Protein AF-N9AMG6-F1 (afdb_monomer_lite)

Radius of gyration: 15.36 Å; chains: 1; bounding box: 40×25×43 Å

Secondary structure (DSSP, 8-state):
--HHHHHHHHHHHHHHHHHTTEEEEEEEE-SSSEEEEEEEEEE----SSS--EEEEEEEEEETT-S-EEEEEEEESSHHHHHHHS-HHHHHPPEEEEE-SS-TTSS-HHHHHHHH-TTSPPTTTS-HHHHHHHHHHHHHHHH-

Foldseek 3Di:
DFQVVLVVVCVVCVVVCVVLVKWWWWWADPVPQKIKIKTWHKDPPDDDDRQIKIKIWIWMAHVVDPDIDIDIFIDSDPVVRCVVDDPVSRQTQIDIARFPDDLRPDHPLVSLCRVPVPQDRPVPDDVVVSSVVSNVVSVVRRD

Structure (mmCIF, N/CA/C/O backbone):
data_AF-N9AMG6-F1
#
_entry.id   AF-N9AMG6-F1
#
loop_
_atom_site.group_PDB
_atom_site.id
_atom_site.type_symbol
_atom_site.label_atom_id
_atom_site.label_alt_id
_atom_site.label_comp_id
_atom_site.label_asym_id
_atom_site.label_entity_id
_atom_site.label_seq_id
_atom_site.pdbx_PDB_ins_code
_atom_site.Cartn_x
_atom_site.Cartn_y
_atom_site.Cartn_z
_atom_site.occupancy
_atom_site.B_iso_or_equiv
_atom_site.auth_seq_id
_atom_site.auth_comp_id
_atom_site.auth_asym_id
_atom_site.auth_atom_id
_atom_site.pdbx_PDB_model_num
ATOM 1 N N . MET A 1 1 ? -6.931 -8.162 1.026 1.00 95.69 1 MET A N 1
ATOM 2 C CA . MET A 1 1 ? -8.169 -7.715 1.708 1.00 95.69 1 MET A CA 1
ATOM 3 C C . MET A 1 1 ? -8.706 -6.509 0.967 1.00 95.69 1 MET A C 1
ATOM 5 O O . MET A 1 1 ? -7.907 -5.815 0.352 1.00 95.69 1 MET A O 1
ATOM 9 N N . LYS A 1 2 ? -10.019 -6.269 0.965 1.00 95.31 2 LYS A N 1
ATOM 10 C CA . LYS A 1 2 ? -10.553 -4.997 0.455 1.00 95.31 2 LYS A CA 1
ATOM 11 C C . LYS A 1 2 ? -10.472 -3.923 1.539 1.00 95.31 2 LYS A C 1
ATOM 13 O O . LYS A 1 2 ? -10.243 -4.254 2.696 1.00 95.31 2 LYS A O 1
ATOM 18 N N . LEU A 1 3 ? -10.617 -2.656 1.153 1.00 94.12 3 LEU A N 1
ATOM 19 C CA . LEU A 1 3 ? -10.344 -1.495 2.009 1.00 94.12 3 LEU A CA 1
ATOM 20 C C . LEU A 1 3 ? -11.035 -1.565 3.381 1.00 94.12 3 LEU A C 1
ATOM 22 O O . LEU A 1 3 ? -10.377 -1.443 4.409 1.00 94.12 3 LEU A O 1
ATOM 26 N N . LYS A 1 4 ? -12.345 -1.835 3.407 1.00 93.19 4 LYS A N 1
ATOM 27 C CA . LYS A 1 4 ? -13.096 -1.940 4.665 1.00 93.19 4 LYS A CA 1
ATOM 28 C C . LYS A 1 4 ? -12.630 -3.122 5.523 1.00 93.19 4 LYS A C 1
ATOM 30 O O . LYS A 1 4 ? -12.303 -2.923 6.685 1.00 93.19 4 LYS A O 1
ATOM 35 N N . ASP A 1 5 ? -12.483 -4.306 4.924 1.00 95.25 5 ASP A N 1
ATOM 36 C CA . ASP A 1 5 ? -11.963 -5.492 5.622 1.00 95.25 5 ASP A CA 1
ATOM 37 C C . ASP A 1 5 ? -10.545 -5.262 6.173 1.00 95.25 5 ASP A C 1
ATOM 39 O O . ASP A 1 5 ? -10.165 -5.830 7.193 1.00 95.25 5 ASP A O 1
ATOM 43 N N . ALA A 1 6 ? -9.738 -4.452 5.483 1.00 96.44 6 ALA A N 1
ATOM 44 C CA . ALA A 1 6 ? -8.389 -4.111 5.906 1.00 96.44 6 ALA A CA 1
ATOM 45 C C . ALA A 1 6 ? -8.402 -3.208 7.147 1.00 96.44 6 ALA A C 1
ATOM 47 O O . ALA A 1 6 ? -7.632 -3.460 8.072 1.00 96.44 6 ALA A O 1
ATOM 48 N N . PHE A 1 7 ? -9.300 -2.220 7.215 1.00 94.75 7 PHE A N 1
ATOM 49 C CA . PHE A 1 7 ? -9.502 -1.433 8.434 1.00 94.75 7 PHE A CA 1
ATOM 50 C C . PHE A 1 7 ? -10.057 -2.267 9.586 1.00 94.75 7 PHE A C 1
ATOM 52 O O . PHE A 1 7 ? -9.532 -2.172 10.693 1.00 94.75 7 PHE A O 1
ATOM 59 N N . ASP A 1 8 ? -11.041 -3.131 9.327 1.00 93.31 8 ASP A N 1
ATOM 60 C CA . ASP A 1 8 ? -11.572 -4.050 10.341 1.00 93.31 8 ASP A CA 1
ATOM 61 C C . ASP A 1 8 ? -10.463 -4.972 10.884 1.00 93.31 8 ASP A C 1
ATOM 63 O O . ASP A 1 8 ? -10.364 -5.213 12.089 1.00 93.31 8 ASP A O 1
ATOM 67 N N . TYR A 1 9 ? -9.570 -5.444 10.006 1.00 94.88 9 TYR A N 1
ATOM 68 C CA . TYR A 1 9 ? -8.403 -6.230 10.399 1.00 94.88 9 TYR A CA 1
ATOM 69 C C . TYR A 1 9 ? -7.422 -5.426 11.260 1.00 94.88 9 TYR A C 1
ATOM 71 O O . TYR A 1 9 ? -6.933 -5.947 12.264 1.00 94.88 9 TYR A O 1
ATOM 79 N N . ILE A 1 10 ? -7.115 -4.177 10.888 1.00 93.12 10 ILE A N 1
ATOM 80 C CA . ILE A 1 10 ? -6.242 -3.310 11.694 1.00 93.12 10 ILE A CA 1
ATOM 81 C C . ILE A 1 10 ? -6.868 -3.081 13.065 1.00 93.12 10 ILE A C 1
ATOM 83 O O . ILE A 1 10 ? -6.178 -3.250 14.062 1.00 93.12 10 ILE A O 1
ATOM 87 N N . LEU A 1 11 ? -8.166 -2.784 13.137 1.00 91.00 11 LEU A N 1
ATOM 88 C CA . LEU A 1 11 ? -8.872 -2.564 14.399 1.00 91.00 11 LEU A CA 1
ATOM 89 C C . LEU A 1 11 ? -8.753 -3.764 15.351 1.00 91.00 11 LEU A C 1
ATOM 91 O O . LEU A 1 11 ? -8.483 -3.590 16.538 1.00 91.00 11 LEU A O 1
ATOM 95 N N . ASP A 1 12 ? -8.896 -4.985 14.833 1.00 90.75 12 ASP A N 1
ATOM 96 C CA . ASP A 1 12 ? -8.768 -6.219 15.621 1.00 90.75 12 ASP A CA 1
ATOM 97 C C . ASP A 1 12 ? -7.305 -6.565 15.972 1.00 90.75 12 ASP A C 1
ATOM 99 O O . ASP A 1 12 ? -7.034 -7.212 16.990 1.00 90.75 12 ASP A O 1
ATOM 103 N N . LYS A 1 13 ? -6.335 -6.165 15.136 1.00 91.56 13 LYS A N 1
ATOM 104 C CA . LYS A 1 13 ? -4.930 -6.613 15.221 1.00 91.56 13 LYS A CA 1
ATOM 105 C C . LYS A 1 13 ? -3.905 -5.508 15.473 1.00 91.56 13 LYS A C 1
ATOM 107 O O . LYS A 1 13 ? -2.713 -5.809 15.414 1.00 91.56 13 LYS A O 1
ATOM 112 N N . ASN A 1 14 ? -4.317 -4.285 15.798 1.00 86.25 14 ASN A N 1
ATOM 113 C CA . ASN A 1 14 ? -3.432 -3.115 15.812 1.00 86.25 14 ASN A CA 1
ATOM 114 C C . ASN A 1 14 ? -2.183 -3.303 16.680 1.00 86.25 14 ASN A C 1
ATOM 116 O O . ASN A 1 14 ? -1.063 -3.148 16.201 1.00 86.25 14 ASN A O 1
ATOM 120 N N . ASN A 1 15 ? -2.369 -3.749 17.926 1.00 84.75 15 ASN A N 1
ATOM 121 C CA . ASN A 1 15 ? -1.260 -4.013 18.847 1.00 84.75 15 ASN A CA 1
ATOM 122 C C . ASN A 1 15 ? -0.261 -5.025 18.271 1.00 84.75 15 ASN A C 1
ATOM 124 O O . ASN A 1 15 ? 0.942 -4.798 18.296 1.00 84.75 15 ASN A O 1
ATOM 128 N N . ALA A 1 16 ? -0.757 -6.112 17.672 1.00 86.38 16 ALA A N 1
ATOM 129 C CA . ALA A 1 16 ? 0.107 -7.110 17.056 1.00 86.38 16 ALA A CA 1
ATOM 130 C C . ALA A 1 16 ? 0.836 -6.551 15.823 1.00 86.38 16 ALA A C 1
ATOM 132 O O . ALA A 1 16 ? 2.005 -6.859 15.610 1.00 86.38 16 ALA A O 1
ATOM 133 N N . LEU A 1 17 ? 0.167 -5.738 15.003 1.00 87.81 17 LEU A N 1
ATOM 134 C CA . LEU A 1 17 ? 0.792 -5.101 13.843 1.00 87.81 17 LEU A CA 1
ATOM 135 C C . LEU A 1 17 ? 1.929 -4.162 14.269 1.00 87.81 17 LEU A C 1
ATOM 137 O O . LEU A 1 17 ? 3.028 -4.272 13.722 1.00 87.81 17 LEU A O 1
ATOM 141 N N . ARG A 1 18 ? 1.700 -3.334 15.296 1.00 84.38 18 ARG A N 1
ATOM 142 C CA . ARG A 1 18 ? 2.717 -2.457 15.899 1.00 84.38 18 ARG A CA 1
ATOM 143 C C . ARG A 1 18 ? 3.903 -3.252 16.447 1.00 84.38 18 ARG A C 1
ATOM 145 O O . ARG A 1 18 ? 5.039 -2.975 16.072 1.00 84.38 18 ARG A O 1
ATOM 152 N N . ASP A 1 19 ? 3.649 -4.296 17.238 1.00 85.31 19 ASP A N 1
ATOM 153 C CA . ASP A 1 19 ? 4.699 -5.145 17.826 1.00 85.31 19 ASP A CA 1
ATOM 154 C C . ASP A 1 19 ? 5.588 -5.826 16.769 1.00 85.31 19 ASP A C 1
ATOM 156 O O . ASP A 1 19 ? 6.772 -6.080 17.002 1.00 85.31 19 ASP A O 1
ATOM 160 N N . PHE A 1 20 ? 5.028 -6.139 15.596 1.00 85.88 20 PHE A N 1
ATOM 161 C CA . PHE A 1 20 ? 5.747 -6.798 14.503 1.00 85.88 20 PHE A CA 1
ATOM 162 C C . PHE A 1 20 ? 6.307 -5.849 13.441 1.00 85.88 20 PHE A C 1
ATOM 164 O O . PHE A 1 20 ? 6.834 -6.348 12.441 1.00 85.88 20 PHE A O 1
ATOM 171 N N . ASN A 1 21 ? 6.199 -4.530 13.632 1.00 84.38 21 ASN A N 1
ATOM 172 C CA . ASN A 1 21 ? 6.519 -3.526 12.615 1.00 84.38 21 ASN A CA 1
ATOM 173 C C . ASN A 1 21 ? 5.880 -3.871 11.255 1.00 84.38 21 ASN A C 1
ATOM 175 O O . ASN A 1 21 ? 6.545 -3.986 10.217 1.00 84.38 21 ASN A O 1
ATOM 179 N N . ALA A 1 22 ? 4.587 -4.189 11.306 1.00 90.19 22 ALA A N 1
ATOM 180 C CA . ALA A 1 22 ? 3.816 -4.649 10.169 1.00 90.19 22 ALA A CA 1
ATOM 181 C C . ALA A 1 22 ? 2.830 -3.574 9.707 1.00 90.19 22 ALA A C 1
ATOM 183 O O . ALA A 1 22 ? 2.132 -2.967 10.514 1.00 90.19 22 ALA A O 1
ATOM 184 N N . TYR A 1 23 ? 2.745 -3.399 8.394 1.00 91.25 23 TYR A N 1
ATOM 185 C CA . TYR A 1 23 ? 2.002 -2.326 7.742 1.00 91.25 23 TYR A CA 1
ATOM 186 C C . TYR A 1 23 ? 0.912 -2.907 6.846 1.00 91.25 23 TYR A C 1
ATOM 188 O O . TYR A 1 23 ? 1.118 -3.949 6.218 1.00 91.25 23 TYR A O 1
ATOM 196 N N . MET A 1 24 ? -0.239 -2.241 6.775 1.00 95.69 24 MET A N 1
ATOM 197 C CA . MET A 1 24 ? -1.335 -2.612 5.881 1.00 95.69 24 MET A CA 1
ATOM 198 C C . MET A 1 24 ? -1.285 -1.738 4.633 1.00 95.69 24 MET A C 1
ATOM 200 O O . MET A 1 24 ? -1.705 -0.585 4.668 1.00 95.69 24 MET A O 1
ATOM 204 N N . ILE A 1 25 ? -0.792 -2.290 3.527 1.00 96.19 25 ILE A N 1
ATOM 205 C CA . ILE A 1 25 ? -0.500 -1.507 2.323 1.00 96.19 25 ILE A CA 1
ATOM 206 C C . ILE A 1 25 ? -1.253 -2.074 1.119 1.00 96.19 25 ILE A C 1
ATOM 208 O O . ILE A 1 25 ? -1.249 -3.284 0.872 1.00 96.19 25 ILE A O 1
ATOM 212 N N . GLY A 1 26 ? -1.895 -1.183 0.368 1.00 96.62 26 GLY A N 1
ATOM 213 C CA . GLY A 1 26 ? -2.358 -1.407 -0.999 1.00 96.62 26 GLY A CA 1
ATOM 214 C C . GLY A 1 26 ? -1.401 -0.741 -1.985 1.00 96.62 26 GLY A C 1
ATOM 215 O O . GLY A 1 26 ? -0.845 0.314 -1.690 1.00 96.62 26 GLY A O 1
ATOM 216 N N . VAL A 1 27 ? -1.195 -1.353 -3.152 1.00 96.25 27 VAL A N 1
ATOM 217 C CA . VAL A 1 27 ? -0.307 -0.814 -4.195 1.00 96.25 27 VAL A CA 1
ATOM 218 C C . VAL A 1 27 ? -1.019 -0.843 -5.534 1.00 96.25 27 VAL A C 1
ATOM 220 O O . VAL A 1 27 ? -1.633 -1.854 -5.868 1.00 96.25 27 VAL A O 1
ATOM 223 N N . ALA A 1 28 ? -0.897 0.221 -6.319 1.00 95.50 28 ALA A N 1
ATOM 224 C CA . ALA A 1 28 ? -1.395 0.299 -7.687 1.00 95.50 28 ALA A CA 1
ATOM 225 C C . ALA A 1 28 ? -0.342 0.858 -8.645 1.00 95.50 28 ALA A C 1
ATOM 227 O O . ALA A 1 28 ? 0.592 1.545 -8.245 1.00 95.50 28 ALA A O 1
ATOM 228 N N . TYR A 1 29 ? -0.533 0.564 -9.928 1.00 94.31 29 TYR A N 1
ATOM 229 C CA . TYR A 1 29 ? 0.118 1.259 -11.029 1.00 94.31 29 TYR A CA 1
ATOM 230 C C . TYR A 1 29 ? -0.943 2.129 -11.702 1.00 94.31 29 TYR A C 1
ATOM 232 O O . TYR A 1 29 ? -1.970 1.599 -12.132 1.00 94.31 29 TYR A O 1
ATOM 240 N N . ASP A 1 30 ? -0.726 3.442 -11.752 1.00 85.25 30 ASP A N 1
ATOM 241 C CA . ASP A 1 30 ? -1.735 4.415 -12.201 1.00 85.25 30 ASP A CA 1
ATOM 242 C C . ASP A 1 30 ? -1.769 4.630 -13.725 1.00 85.25 30 ASP A C 1
ATOM 244 O O . ASP A 1 30 ? -2.640 5.328 -14.236 1.00 85.25 30 ASP A O 1
ATOM 248 N N . GLY A 1 31 ? -0.861 3.988 -14.467 1.00 79.94 31 GLY A N 1
ATOM 249 C CA . GLY A 1 31 ? -0.781 4.084 -15.926 1.00 79.94 31 GLY A CA 1
ATOM 250 C C . GLY A 1 31 ? 0.002 5.293 -16.445 1.00 79.94 31 GLY A C 1
ATOM 251 O O . GLY A 1 31 ? 0.501 5.228 -17.569 1.00 79.94 31 GLY A O 1
ATOM 252 N N . ASP A 1 32 ? 0.224 6.323 -15.625 1.00 81.81 32 ASP A N 1
ATOM 253 C CA . ASP A 1 32 ? 1.014 7.525 -15.953 1.00 81.81 32 ASP A CA 1
ATOM 254 C C . ASP A 1 32 ? 2.489 7.374 -15.559 1.00 81.81 32 ASP A C 1
ATOM 256 O O . ASP A 1 32 ? 3.218 8.334 -15.274 1.00 81.81 32 ASP A O 1
ATOM 260 N N . ASP A 1 33 ? 2.951 6.127 -15.605 1.00 85.06 33 ASP A N 1
ATOM 261 C CA . ASP A 1 33 ? 4.272 5.713 -15.161 1.00 85.06 33 ASP A CA 1
ATOM 262 C C . ASP A 1 33 ? 4.530 5.903 -13.661 1.00 85.06 33 ASP A C 1
ATOM 264 O O . ASP A 1 33 ? 5.676 6.044 -13.233 1.00 85.06 33 ASP A O 1
ATOM 268 N N . SER A 1 34 ? 3.467 5.921 -12.861 1.00 92.44 34 SER A N 1
ATOM 269 C CA . SER A 1 34 ? 3.552 6.125 -11.425 1.00 92.44 34 SER A CA 1
ATOM 270 C C . SER A 1 34 ? 2.943 4.950 -10.658 1.00 92.44 34 SER A C 1
ATOM 272 O O . SER A 1 34 ? 2.041 4.233 -11.107 1.00 92.44 34 SER A O 1
ATOM 274 N N . PHE A 1 35 ? 3.536 4.696 -9.498 1.00 95.06 35 PHE A N 1
ATOM 275 C CA . PHE A 1 35 ? 3.084 3.711 -8.536 1.00 95.06 35 PHE A CA 1
ATOM 276 C C . PHE A 1 35 ? 2.478 4.441 -7.355 1.00 95.06 35 PHE A C 1
ATOM 278 O O . PHE A 1 35 ? 3.104 5.340 -6.803 1.00 95.06 35 PHE A O 1
ATOM 285 N N . LEU A 1 36 ? 1.281 4.018 -6.971 1.00 94.44 36 LEU A N 1
ATOM 286 C CA . LEU A 1 36 ? 0.555 4.515 -5.817 1.00 94.44 36 LEU A CA 1
ATOM 287 C C . LEU A 1 36 ? 0.675 3.506 -4.678 1.00 94.44 36 LEU A C 1
ATOM 289 O O . LEU A 1 36 ? 0.410 2.318 -4.874 1.00 94.44 36 LEU A O 1
ATOM 293 N N . PHE A 1 37 ? 0.996 3.985 -3.486 1.00 95.31 37 PHE A N 1
ATOM 294 C CA . PHE A 1 37 ? 1.029 3.216 -2.253 1.00 95.31 37 PHE A CA 1
ATOM 295 C C . PHE A 1 37 ? 0.021 3.822 -1.288 1.00 95.31 37 PHE A C 1
ATOM 297 O O . PHE A 1 37 ? -0.016 5.032 -1.083 1.00 95.31 37 PHE A O 1
ATOM 304 N N . VAL A 1 38 ? -0.817 2.975 -0.705 1.00 95.38 38 VAL A N 1
ATOM 305 C CA . VAL A 1 38 ? -1.850 3.381 0.245 1.00 95.38 38 VAL A CA 1
ATOM 306 C C . VAL A 1 38 ? -1.628 2.603 1.526 1.00 95.38 38 VAL A C 1
ATOM 308 O O . VAL A 1 38 ? -1.933 1.411 1.581 1.00 95.38 38 VAL A O 1
ATOM 311 N N . ASN A 1 39 ? -1.083 3.261 2.543 1.00 95.06 39 ASN A N 1
ATOM 312 C CA . ASN A 1 39 ? -0.888 2.679 3.863 1.00 95.06 39 ASN A CA 1
ATOM 313 C C . ASN A 1 39 ? -2.045 3.054 4.785 1.00 95.06 39 ASN A C 1
ATOM 315 O O . ASN A 1 39 ? -2.388 4.229 4.922 1.00 95.06 39 ASN A O 1
ATOM 319 N N . LEU A 1 40 ? -2.630 2.046 5.420 1.00 95.12 40 LEU A N 1
ATOM 320 C CA . LEU A 1 40 ? -3.747 2.195 6.341 1.00 95.12 40 LEU A CA 1
ATOM 321 C C . LEU A 1 40 ? -3.243 2.046 7.775 1.00 95.12 40 LEU A C 1
ATOM 323 O O . LEU A 1 40 ? -2.582 1.059 8.108 1.00 95.12 40 LEU A O 1
ATOM 327 N N . THR A 1 41 ? -3.599 2.995 8.634 1.00 92.31 41 THR A N 1
ATOM 328 C CA . THR A 1 41 ? -3.283 2.955 10.065 1.00 92.31 41 THR A CA 1
ATOM 329 C C . THR A 1 41 ? -4.481 3.430 10.884 1.00 92.31 41 THR A C 1
ATOM 331 O O . THR A 1 41 ? -5.435 4.003 10.355 1.00 92.31 41 THR A O 1
ATOM 334 N N . ILE A 1 42 ? -4.453 3.161 12.185 1.00 90.31 42 ILE A N 1
ATOM 335 C CA . ILE A 1 42 ? -5.375 3.765 13.146 1.00 90.31 42 ILE A CA 1
ATOM 336 C C . ILE A 1 42 ? -4.557 4.415 14.253 1.00 90.31 42 ILE A C 1
ATOM 338 O O . ILE A 1 42 ? -3.507 3.888 14.632 1.00 90.31 42 ILE A O 1
ATOM 342 N N . ASP A 1 43 ? -5.043 5.541 14.756 1.00 82.12 43 ASP A N 1
ATOM 343 C CA . ASP A 1 43 ? -4.524 6.136 15.978 1.00 82.12 43 ASP A CA 1
ATOM 344 C C . ASP A 1 43 ? -5.400 5.676 17.144 1.00 82.12 43 ASP A C 1
ATOM 346 O O . ASP A 1 43 ? -6.572 6.046 17.261 1.00 82.12 43 ASP A O 1
ATOM 350 N N . ASP A 1 44 ? -4.832 4.788 17.956 1.00 69.75 44 ASP A N 1
ATOM 351 C CA . ASP A 1 44 ? -5.418 4.283 19.193 1.00 69.75 44 ASP A CA 1
ATOM 352 C C . ASP A 1 44 ? -4.656 4.775 20.433 1.00 69.75 44 ASP A C 1
ATOM 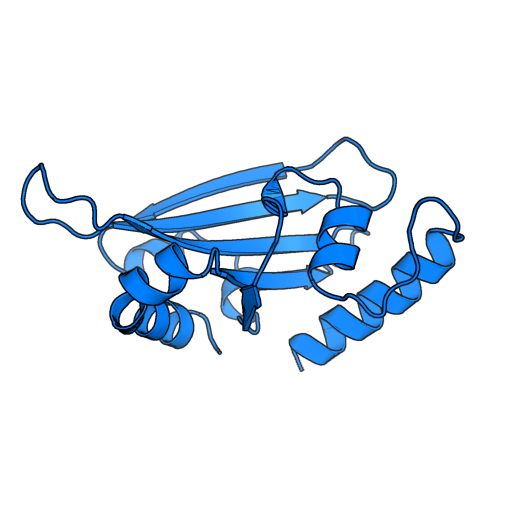354 O O . ASP A 1 44 ? -4.872 4.244 21.531 1.00 69.75 44 ASP A O 1
ATOM 358 N N . GLU A 1 45 ? -3.776 5.781 20.290 1.00 62.41 45 GLU A N 1
ATOM 359 C CA . GLU A 1 45 ? -3.169 6.427 21.448 1.00 62.41 45 GLU A CA 1
ATOM 360 C C . GLU A 1 45 ? -4.271 7.111 22.263 1.00 62.41 45 GLU A C 1
ATOM 362 O O . GLU A 1 45 ? -4.844 8.144 21.921 1.00 62.41 45 GLU A O 1
ATOM 367 N N . VAL A 1 46 ? -4.623 6.468 23.375 1.00 57.75 46 VAL A N 1
ATOM 368 C CA . VAL A 1 46 ? -5.543 7.002 24.375 1.00 57.75 46 VAL A CA 1
ATOM 369 C C . VAL A 1 46 ? -5.056 8.404 24.782 1.00 57.75 46 VAL A C 1
ATOM 371 O O . VAL A 1 46 ? -3.890 8.526 25.143 1.00 57.75 46 VAL A O 1
ATOM 374 N N . ILE A 1 47 ? -5.976 9.390 24.834 1.00 52.94 47 ILE A N 1
ATOM 375 C CA . ILE A 1 47 ? -5.881 10.776 25.385 1.00 52.94 47 ILE A CA 1
ATOM 376 C C . ILE A 1 47 ? -5.868 11.836 24.253 1.00 52.94 47 ILE A C 1
ATOM 378 O O . ILE A 1 47 ? -4.819 12.252 23.794 1.00 52.94 47 ILE A O 1
ATOM 382 N N . GLU A 1 48 ? -6.999 12.312 23.719 1.00 44.06 48 GLU A N 1
ATOM 383 C CA . GLU A 1 48 ? -8.095 13.029 24.387 1.00 44.06 48 GLU A CA 1
ATOM 384 C C . GLU A 1 48 ? -9.465 12.608 23.802 1.00 44.06 48 GLU A C 1
ATOM 386 O O . GLU A 1 48 ? -9.652 12.597 22.594 1.00 44.06 48 GLU A O 1
ATOM 391 N N . LYS A 1 49 ? -10.464 12.335 24.659 1.00 55.81 49 LYS A N 1
ATOM 392 C CA . LYS A 1 49 ? -11.894 12.083 24.321 1.00 55.81 49 LYS A CA 1
ATOM 393 C C . LYS A 1 49 ? -12.344 10.681 23.880 1.00 55.81 49 LYS A C 1
ATOM 395 O O . LYS A 1 49 ? -13.538 10.525 23.644 1.00 55.81 49 LYS A O 1
ATOM 400 N N . ASN A 1 50 ? -11.496 9.649 23.914 1.00 65.50 50 ASN A N 1
ATOM 401 C CA . ASN A 1 50 ? -11.929 8.264 23.631 1.00 65.50 50 ASN A CA 1
ATOM 402 C C . ASN A 1 50 ? -12.383 8.049 22.166 1.00 65.50 50 ASN A C 1
ATOM 404 O O . ASN A 1 50 ? -13.183 7.153 21.893 1.00 65.50 50 ASN A O 1
ATOM 408 N N . THR A 1 51 ? -11.900 8.891 21.248 1.00 71.06 51 THR A N 1
ATOM 409 C CA . THR A 1 51 ? -12.235 8.854 19.819 1.00 71.06 51 THR A CA 1
ATOM 410 C C . THR A 1 51 ? -11.133 8.129 19.053 1.00 71.06 51 THR A C 1
ATOM 412 O O . THR A 1 51 ? -9.966 8.476 19.193 1.00 71.06 51 THR A O 1
ATOM 415 N N . LEU A 1 52 ? -11.518 7.128 18.263 1.00 83.75 52 LEU A N 1
ATOM 416 C CA . LEU A 1 52 ? -10.640 6.408 17.344 1.00 83.75 52 LEU A CA 1
ATOM 417 C C . LEU A 1 52 ? -10.575 7.166 16.013 1.00 83.75 52 LEU A C 1
ATOM 419 O O . LEU A 1 52 ? -11.627 7.512 15.474 1.00 83.75 52 LEU A O 1
ATOM 423 N N . TYR A 1 53 ? -9.374 7.360 15.469 1.00 89.31 53 TYR A N 1
ATOM 424 C CA . TYR A 1 53 ? -9.195 7.937 14.137 1.00 89.31 53 TYR A CA 1
ATOM 425 C C . TYR A 1 53 ? -8.596 6.922 13.169 1.00 89.31 53 TYR A C 1
ATOM 427 O O . TYR A 1 53 ? -7.625 6.224 13.471 1.00 89.31 53 TYR A O 1
ATOM 435 N N . TYR A 1 54 ? -9.190 6.853 11.982 1.00 92.62 54 TYR A N 1
ATOM 436 C CA . TYR A 1 54 ? -8.677 6.093 10.855 1.00 92.62 54 TYR A CA 1
ATOM 437 C C . TYR A 1 54 ? -7.807 7.008 10.012 1.00 92.62 54 TYR A C 1
ATOM 439 O O . TYR A 1 54 ? -8.237 8.096 9.624 1.00 92.62 54 TYR A O 1
ATOM 447 N N . HIS A 1 55 ? -6.608 6.540 9.698 1.00 93.81 55 HIS A N 1
ATOM 448 C CA . HIS A 1 55 ? -5.634 7.281 8.923 1.00 93.81 55 HIS A CA 1
ATOM 449 C C . HIS A 1 55 ? -5.310 6.544 7.634 1.00 93.81 55 HIS A C 1
ATOM 451 O O . HIS A 1 55 ? -5.288 5.311 7.551 1.00 93.81 55 HIS A O 1
ATOM 457 N N . THR A 1 56 ? -5.041 7.319 6.596 1.00 94.50 56 THR A N 1
ATOM 458 C CA . THR A 1 56 ? -4.481 6.794 5.360 1.00 94.50 56 THR A CA 1
ATOM 459 C C . THR A 1 56 ? -3.392 7.720 4.877 1.00 94.50 56 THR A C 1
ATOM 461 O O . THR A 1 56 ? -3.617 8.917 4.705 1.00 94.50 56 THR A O 1
ATOM 464 N N . HIS A 1 57 ? -2.222 7.139 4.655 1.00 94.44 57 HIS A N 1
ATOM 465 C CA . HIS A 1 57 ? -1.099 7.803 4.028 1.00 94.44 57 HIS A CA 1
ATOM 466 C C . HIS A 1 57 ? -1.004 7.303 2.585 1.00 94.44 57 HIS A C 1
ATOM 468 O O . HIS A 1 57 ? -0.849 6.100 2.347 1.00 94.44 57 HIS A O 1
ATOM 474 N N . VAL A 1 58 ? -1.163 8.219 1.633 1.00 93.50 58 VAL A N 1
ATOM 475 C CA . VAL A 1 58 ? -1.076 7.943 0.202 1.00 93.50 58 VAL A CA 1
ATOM 476 C C . VAL A 1 58 ? 0.195 8.570 -0.345 1.00 93.50 58 VAL A C 1
ATOM 478 O O . VAL A 1 58 ? 0.348 9.786 -0.297 1.00 93.50 58 VAL A O 1
ATOM 481 N N . THR A 1 59 ? 1.072 7.748 -0.912 1.00 93.19 59 THR A N 1
ATOM 482 C CA . THR A 1 59 ? 2.239 8.222 -1.659 1.00 93.19 59 THR A CA 1
ATOM 483 C C . THR A 1 59 ? 2.151 7.771 -3.106 1.00 93.19 59 THR A C 1
ATOM 485 O O . THR A 1 59 ? 1.646 6.689 -3.411 1.00 93.19 59 THR A O 1
ATOM 488 N N . SER A 1 60 ? 2.637 8.595 -4.027 1.00 92.25 60 SER A N 1
ATOM 489 C CA . SER A 1 60 ? 2.812 8.205 -5.423 1.00 92.25 60 SER A CA 1
ATOM 490 C C . SER A 1 60 ? 4.130 8.703 -5.981 1.00 92.25 60 SER A C 1
ATOM 492 O O . SER A 1 60 ? 4.630 9.750 -5.573 1.00 92.25 60 SER A O 1
ATOM 494 N N . GLY A 1 61 ? 4.697 7.956 -6.920 1.00 92.75 61 GLY A N 1
ATOM 495 C CA . GLY A 1 61 ? 5.968 8.315 -7.528 1.00 92.75 61 GLY A CA 1
ATOM 496 C C . GLY A 1 61 ? 6.300 7.468 -8.743 1.00 92.75 61 GLY A C 1
ATOM 497 O O . GLY A 1 61 ? 5.765 6.374 -8.946 1.00 92.75 61 GLY A O 1
ATOM 498 N N . LYS A 1 62 ? 7.203 7.997 -9.567 1.00 94.25 62 LYS A N 1
ATOM 499 C CA . LYS A 1 62 ? 7.739 7.296 -10.736 1.00 94.25 62 LYS A CA 1
ATOM 500 C C . LYS A 1 62 ? 9.073 6.660 -10.384 1.00 94.25 62 LYS A C 1
ATOM 502 O O . LYS A 1 62 ? 9.864 7.227 -9.635 1.00 94.25 62 LYS A O 1
ATOM 507 N N . ILE A 1 63 ? 9.364 5.520 -10.998 1.00 92.69 63 ILE A N 1
ATOM 508 C CA . ILE A 1 63 ? 10.709 4.941 -10.931 1.00 92.69 63 ILE A CA 1
ATOM 509 C C . ILE A 1 63 ? 11.714 5.935 -11.534 1.00 92.69 63 ILE A C 1
ATOM 511 O O . ILE A 1 63 ? 11.413 6.567 -12.549 1.00 92.69 63 ILE A O 1
ATOM 515 N N . ARG A 1 64 ? 12.906 6.061 -10.927 1.00 89.31 64 ARG A N 1
ATOM 516 C CA . ARG A 1 64 ? 13.946 7.065 -11.275 1.00 89.31 64 ARG A CA 1
ATOM 517 C C . ARG A 1 64 ? 13.560 8.522 -10.976 1.00 89.31 64 ARG A C 1
ATOM 519 O O . ARG A 1 64 ? 14.285 9.428 -11.389 1.00 89.31 64 ARG A O 1
ATOM 526 N N . SER A 1 65 ? 12.452 8.770 -10.281 1.00 87.00 65 SER A N 1
ATOM 527 C CA . SER A 1 65 ? 12.034 10.117 -9.893 1.00 87.00 65 SER A CA 1
ATOM 528 C C . SER A 1 65 ? 12.248 10.340 -8.403 1.00 87.00 65 SER A C 1
ATOM 530 O O . SER A 1 65 ? 11.840 9.528 -7.579 1.00 87.00 65 SER A O 1
ATOM 532 N N . SER A 1 66 ? 12.851 11.476 -8.057 1.00 78.69 66 SER A N 1
ATOM 533 C CA . SER A 1 66 ? 12.824 12.003 -6.689 1.00 78.69 66 SER A CA 1
ATOM 534 C C . SER A 1 66 ? 11.540 12.783 -6.390 1.00 78.69 66 SER A C 1
ATOM 536 O O . SER A 1 66 ? 11.329 13.201 -5.258 1.00 78.69 66 SER A O 1
ATOM 538 N N . GLU A 1 67 ? 10.722 13.046 -7.412 1.00 77.94 67 GLU A N 1
ATOM 539 C CA . GLU A 1 67 ? 9.431 13.718 -7.290 1.00 77.94 67 GLU A CA 1
ATOM 540 C C . GLU A 1 67 ? 8.318 12.689 -7.081 1.00 77.94 67 GLU A C 1
ATOM 542 O O . GLU A 1 67 ? 8.270 11.662 -7.770 1.00 77.94 67 GLU A O 1
ATOM 547 N N . GLY A 1 68 ? 7.409 13.018 -6.168 1.00 82.62 68 GLY A N 1
ATOM 548 C CA . GLY A 1 68 ? 6.226 12.244 -5.830 1.00 82.62 68 GLY A CA 1
ATOM 549 C C . GLY A 1 68 ? 5.157 13.131 -5.200 1.00 82.62 68 GLY A C 1
ATOM 550 O O . GLY A 1 68 ? 5.403 14.307 -4.916 1.00 82.62 68 GLY A O 1
ATOM 551 N N . VAL A 1 69 ? 3.966 12.572 -5.014 1.00 89.19 69 VAL A N 1
ATOM 552 C CA . VAL A 1 69 ? 2.868 13.224 -4.287 1.00 89.19 69 VAL A CA 1
ATOM 553 C C . VAL A 1 69 ? 2.629 12.462 -2.998 1.00 89.19 69 VAL A C 1
ATOM 555 O O . VAL A 1 69 ? 2.635 11.231 -3.002 1.00 89.19 69 VAL A O 1
ATOM 558 N N . GLU A 1 70 ? 2.421 13.206 -1.923 1.00 91.81 70 GLU A N 1
ATOM 559 C CA . GLU A 1 70 ? 2.154 12.694 -0.589 1.00 91.81 70 GLU A CA 1
ATOM 560 C C . GLU A 1 70 ? 0.894 13.373 -0.050 1.00 91.81 70 GLU A C 1
ATOM 562 O O . GLU A 1 70 ? 0.821 14.603 -0.009 1.00 91.81 70 GLU A O 1
ATOM 567 N N . ASP A 1 71 ? -0.088 12.570 0.350 1.00 93.69 71 ASP A N 1
ATOM 568 C CA . ASP A 1 71 ? -1.349 13.031 0.920 1.00 93.69 71 ASP A CA 1
ATOM 569 C C . ASP A 1 71 ? -1.694 12.231 2.184 1.00 93.69 71 ASP A C 1
ATOM 571 O O . ASP A 1 71 ? -1.534 11.007 2.251 1.00 93.69 71 ASP A O 1
ATOM 575 N N . PHE A 1 72 ? -2.234 12.933 3.183 1.00 93.88 72 PHE A N 1
ATOM 576 C CA . PHE A 1 72 ? -2.672 12.356 4.452 1.00 93.88 72 PHE A CA 1
ATOM 577 C C . PHE A 1 72 ? -4.162 12.594 4.655 1.00 93.88 72 PHE A C 1
ATOM 579 O O . PHE A 1 72 ? -4.636 13.731 4.630 1.00 93.88 72 PHE A O 1
ATOM 586 N N . TYR A 1 73 ? -4.887 11.515 4.927 1.00 94.75 73 TYR A N 1
ATOM 587 C CA . TYR A 1 73 ? -6.322 11.540 5.183 1.00 94.75 73 TYR A CA 1
ATOM 588 C C . TYR A 1 73 ? -6.618 11.008 6.582 1.00 94.75 73 TYR A C 1
ATOM 590 O O . TYR A 1 73 ? -5.957 10.083 7.060 1.00 94.75 73 TYR A O 1
ATOM 598 N N . CYS A 1 74 ? -7.618 11.597 7.236 1.00 93.31 74 CYS A N 1
ATOM 599 C CA . CYS A 1 74 ? -8.039 11.237 8.583 1.00 93.31 74 CYS A CA 1
ATOM 600 C C . CYS A 1 74 ? -9.556 11.398 8.726 1.00 93.31 74 CYS A C 1
ATOM 602 O O . CYS A 1 74 ? -10.125 12.380 8.240 1.00 93.31 74 CYS A O 1
ATOM 604 N N . ALA A 1 75 ? -10.210 10.447 9.393 1.00 93.38 75 ALA A N 1
ATOM 605 C CA . ALA A 1 75 ? -11.615 10.563 9.779 1.00 93.38 75 ALA A CA 1
ATOM 606 C C . ALA A 1 75 ? -11.944 9.712 11.014 1.00 93.38 75 ALA A C 1
ATOM 608 O O . ALA A 1 75 ? -11.221 8.774 11.347 1.00 93.38 75 ALA A O 1
ATOM 609 N N . GLU A 1 76 ? -13.068 10.011 11.669 1.00 91.12 76 GLU A N 1
ATOM 610 C CA . GLU A 1 76 ? -13.575 9.236 12.816 1.00 91.12 76 GLU A CA 1
ATOM 611 C C . GLU A 1 76 ? -14.282 7.942 12.377 1.00 91.12 76 GLU A C 1
ATOM 613 O O . GLU A 1 76 ? -14.426 7.002 13.161 1.00 91.12 76 GLU A O 1
ATOM 618 N N . THR A 1 77 ? -14.718 7.866 11.116 1.00 91.00 77 THR A N 1
ATOM 619 C CA . THR A 1 77 ? -15.371 6.682 10.543 1.00 91.00 77 THR A CA 1
ATOM 620 C C . THR A 1 77 ? -14.722 6.248 9.231 1.00 91.00 77 THR A C 1
ATOM 622 O O . THR A 1 77 ? -14.206 7.064 8.464 1.00 91.00 77 THR A O 1
ATOM 625 N N . ILE A 1 78 ? -14.779 4.944 8.942 1.00 91.25 78 ILE A N 1
ATOM 626 C CA . ILE A 1 78 ? -14.267 4.374 7.686 1.00 91.25 78 ILE A CA 1
ATOM 627 C C . ILE A 1 78 ? -15.021 4.974 6.493 1.00 91.25 78 ILE A C 1
ATOM 629 O O . ILE A 1 78 ? -14.421 5.295 5.471 1.00 91.25 78 ILE A O 1
ATOM 633 N N . GLU A 1 79 ? -16.336 5.152 6.619 1.00 93.19 79 GLU A N 1
ATOM 634 C CA . GLU A 1 79 ? -17.186 5.705 5.567 1.00 93.19 79 GLU A CA 1
ATOM 635 C C . GLU A 1 79 ? -16.796 7.143 5.194 1.00 93.19 79 GLU A C 1
ATOM 637 O O . GLU A 1 79 ? -16.714 7.461 4.008 1.00 93.19 79 GLU A O 1
ATOM 642 N N . GLU A 1 80 ? -16.513 7.999 6.178 1.00 94.31 80 GLU A N 1
ATOM 643 C CA . GLU A 1 80 ? -16.037 9.367 5.933 1.00 94.31 80 GLU A CA 1
ATOM 644 C C . GLU A 1 80 ? -14.639 9.392 5.318 1.00 94.31 80 GLU A C 1
ATOM 646 O O . GLU A 1 80 ? -14.359 10.240 4.468 1.00 94.31 80 GLU A O 1
ATOM 651 N N . LEU A 1 81 ? -13.763 8.470 5.728 1.00 94.00 81 LEU A N 1
ATOM 652 C CA . LEU A 1 81 ? -12.417 8.377 5.177 1.00 94.00 81 LEU A CA 1
ATOM 653 C C . LEU A 1 81 ? -12.457 7.976 3.701 1.00 94.00 81 LEU A C 1
ATOM 655 O O . LEU A 1 81 ? -11.842 8.639 2.873 1.00 94.00 81 LEU A O 1
ATOM 659 N N . ILE A 1 82 ? -13.235 6.947 3.352 1.00 92.81 82 ILE A N 1
ATOM 660 C CA . ILE A 1 82 ? -13.347 6.428 1.978 1.00 92.81 82 ILE A CA 1
ATOM 661 C C . ILE A 1 82 ? -13.756 7.520 0.983 1.00 92.81 82 ILE A C 1
ATOM 663 O O . ILE A 1 82 ? -13.240 7.548 -0.130 1.00 92.81 82 ILE A O 1
ATOM 667 N N . VAL A 1 83 ? -14.650 8.433 1.372 1.00 93.88 83 VAL A N 1
ATOM 668 C CA . VAL A 1 83 ? -15.111 9.531 0.501 1.00 93.88 83 VAL A CA 1
ATOM 669 C C . VAL A 1 83 ? -13.992 10.529 0.175 1.00 93.88 83 VAL A C 1
ATOM 671 O O . VAL A 1 83 ? -14.060 11.205 -0.851 1.00 93.88 83 VAL A O 1
ATOM 674 N N . GLN A 1 84 ? -12.968 10.627 1.024 1.00 94.19 84 GLN A N 1
ATOM 675 C CA . GLN A 1 84 ? -11.821 11.516 0.823 1.00 94.19 84 GLN A CA 1
ATOM 676 C C . GLN A 1 84 ? -10.712 10.872 -0.017 1.00 94.19 84 GLN A C 1
ATOM 678 O O . GLN A 1 84 ? -9.916 11.588 -0.624 1.00 94.19 84 GLN A O 1
ATOM 683 N N . LEU A 1 85 ? -10.648 9.538 -0.048 1.00 93.81 85 LEU A N 1
ATOM 684 C CA . LEU A 1 85 ? -9.565 8.820 -0.707 1.00 93.81 85 LEU A CA 1
ATOM 685 C C . LEU A 1 85 ? -9.656 8.903 -2.238 1.00 93.81 85 LEU A C 1
ATOM 687 O O . LEU A 1 85 ? -10.753 8.948 -2.805 1.00 93.81 85 LEU A O 1
ATOM 691 N N . PRO A 1 86 ? -8.508 8.831 -2.938 1.00 91.38 86 PRO A N 1
ATOM 692 C CA . PRO A 1 86 ? -8.491 8.627 -4.379 1.00 91.38 86 PRO A CA 1
ATOM 693 C C . PRO A 1 86 ? -9.313 7.392 -4.762 1.00 91.38 86 PRO A C 1
ATOM 695 O O . PRO A 1 86 ? -9.188 6.346 -4.127 1.00 91.38 86 PRO A O 1
ATOM 698 N N . LEU A 1 87 ? -10.109 7.482 -5.835 1.00 90.25 87 LEU A N 1
ATOM 699 C CA . LEU A 1 87 ? -11.016 6.402 -6.264 1.00 90.25 87 LEU A CA 1
ATOM 700 C C . LEU A 1 87 ? -10.318 5.036 -6.355 1.00 90.25 87 LEU A C 1
ATOM 702 O O . LEU A 1 87 ? -10.852 4.033 -5.889 1.00 90.25 87 LEU A O 1
ATOM 706 N N . ILE A 1 88 ? -9.092 5.026 -6.880 1.00 89.38 88 ILE A N 1
ATOM 707 C CA . ILE A 1 88 ? -8.274 3.823 -7.048 1.00 89.38 88 ILE A CA 1
ATOM 708 C C . ILE A 1 88 ? -7.990 3.087 -5.730 1.00 89.38 88 ILE A C 1
ATOM 710 O O . ILE A 1 88 ? -7.860 1.868 -5.753 1.00 89.38 88 ILE A O 1
ATOM 714 N N . ALA A 1 89 ? -7.957 3.779 -4.581 1.00 91.62 89 ALA A N 1
ATOM 715 C CA . ALA A 1 89 ? -7.727 3.165 -3.271 1.00 91.62 89 ALA A CA 1
ATOM 716 C C . ALA A 1 89 ? -8.823 2.147 -2.909 1.00 91.62 89 ALA A C 1
ATOM 718 O O . ALA A 1 89 ? -8.543 1.108 -2.315 1.00 91.62 89 ALA A O 1
ATOM 719 N N . SER A 1 90 ? -10.069 2.399 -3.322 1.00 88.56 90 SER A N 1
ATOM 720 C CA . SER A 1 90 ? -11.190 1.493 -3.036 1.00 88.56 90 SER A CA 1
ATOM 721 C C . SER A 1 90 ? -11.085 0.159 -3.781 1.00 88.56 90 SER A C 1
ATOM 723 O O . SER A 1 90 ? -11.594 -0.858 -3.302 1.00 88.56 90 SER A O 1
ATOM 725 N N . ASP A 1 91 ? -10.394 0.143 -4.922 1.00 91.00 91 ASP A N 1
ATOM 726 C CA . ASP A 1 91 ? -10.267 -1.039 -5.776 1.00 91.00 91 ASP A CA 1
ATOM 727 C C . ASP A 1 91 ? -9.083 -1.939 -5.386 1.00 91.00 91 ASP A C 1
ATOM 729 O O . ASP A 1 91 ? -9.046 -3.115 -5.775 1.00 91.00 91 ASP A O 1
ATOM 733 N N . LEU A 1 92 ? -8.153 -1.434 -4.568 1.00 95.38 92 LEU A N 1
ATOM 734 C CA . LEU A 1 92 ? -6.923 -2.140 -4.213 1.00 95.38 92 LEU A CA 1
ATOM 735 C C . LEU A 1 92 ? -7.167 -3.408 -3.396 1.00 95.38 92 LEU A C 1
ATOM 737 O O . LEU A 1 92 ? -8.115 -3.549 -2.613 1.00 95.38 92 LEU A O 1
ATOM 741 N N . SER A 1 93 ? -6.228 -4.333 -3.548 1.00 96.44 93 SER A N 1
ATOM 742 C CA . SER A 1 93 ? -5.998 -5.404 -2.592 1.00 96.44 93 SER A CA 1
ATOM 743 C C . SER A 1 93 ? -4.965 -4.952 -1.563 1.00 96.44 93 SER A C 1
ATOM 745 O O . SER A 1 93 ? -3.812 -4.681 -1.884 1.00 96.44 93 SER A O 1
ATOM 747 N N . TYR A 1 94 ? -5.383 -4.912 -0.303 1.00 97.12 94 TYR A N 1
ATOM 748 C CA . TYR A 1 94 ? -4.551 -4.581 0.848 1.00 97.12 94 TYR A CA 1
ATOM 749 C C . TYR A 1 94 ? -3.939 -5.830 1.472 1.00 97.12 94 TYR A C 1
ATOM 751 O O . TYR A 1 94 ? -4.618 -6.853 1.649 1.00 97.12 94 TYR A O 1
ATOM 759 N N . HIS A 1 95 ? -2.660 -5.742 1.822 1.00 96.31 95 HIS A N 1
ATOM 760 C CA . HIS A 1 95 ? -1.888 -6.840 2.393 1.00 96.31 95 HIS A CA 1
ATOM 761 C C . HIS A 1 95 ? -1.074 -6.368 3.595 1.00 96.31 95 HIS A C 1
ATOM 763 O O . HIS A 1 95 ? -0.639 -5.221 3.658 1.00 96.31 95 HIS A O 1
ATOM 769 N N . VAL A 1 96 ? 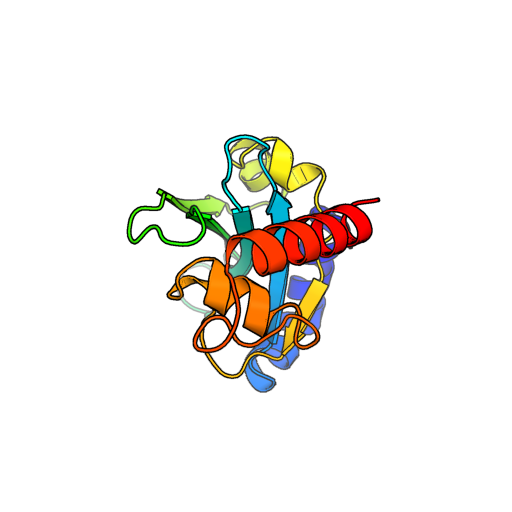-0.846 -7.288 4.534 1.00 95.44 96 VAL A N 1
ATOM 770 C CA . VAL A 1 96 ? 0.048 -7.057 5.669 1.00 95.44 96 VAL A CA 1
ATOM 771 C C . VAL A 1 96 ? 1.480 -7.351 5.241 1.00 95.44 96 VAL A C 1
ATOM 773 O O . VAL A 1 96 ? 1.794 -8.484 4.866 1.00 95.44 96 VAL A O 1
ATOM 776 N N . TYR A 1 97 ? 2.353 -6.358 5.359 1.00 93.81 97 TYR A N 1
ATOM 777 C CA . TYR A 1 97 ? 3.781 -6.479 5.089 1.00 93.81 97 TYR A CA 1
ATOM 778 C C . TYR A 1 97 ? 4.577 -6.296 6.373 1.00 93.81 97 TYR A C 1
ATOM 780 O O . TYR A 1 97 ? 4.379 -5.327 7.094 1.00 93.81 97 TYR A O 1
ATOM 788 N N . LYS A 1 98 ? 5.506 -7.215 6.648 1.00 91.81 98 LYS A N 1
ATOM 789 C CA . LYS A 1 98 ? 6.502 -7.047 7.714 1.00 91.81 98 LYS A CA 1
ATOM 790 C C . LYS A 1 98 ? 7.724 -6.373 7.119 1.00 91.81 98 LYS A C 1
ATOM 792 O O . LYS A 1 98 ? 8.445 -7.004 6.343 1.00 91.81 98 LYS A O 1
ATOM 797 N N . LEU A 1 99 ? 7.926 -5.107 7.459 1.00 86.94 99 LEU A N 1
ATOM 798 C CA . LEU A 1 99 ? 8.920 -4.259 6.814 1.00 86.94 99 LEU A CA 1
ATOM 799 C C . LEU A 1 99 ? 10.018 -3.886 7.807 1.00 86.94 99 LEU A C 1
ATOM 801 O O . LEU A 1 99 ? 9.785 -3.754 9.007 1.00 86.94 99 LEU A O 1
ATOM 805 N N . LYS A 1 100 ? 11.250 -3.786 7.304 1.00 80.50 100 LYS A N 1
ATOM 806 C CA . LYS A 1 100 ? 12.412 -3.384 8.112 1.00 80.50 100 LYS A CA 1
ATOM 807 C C . LYS A 1 100 ? 12.567 -1.867 8.200 1.00 80.50 100 LYS A C 1
ATOM 809 O O . LYS A 1 100 ? 13.209 -1.389 9.125 1.00 80.50 100 LYS A O 1
ATOM 814 N N . GLU A 1 101 ? 12.013 -1.161 7.227 1.00 78.19 101 GLU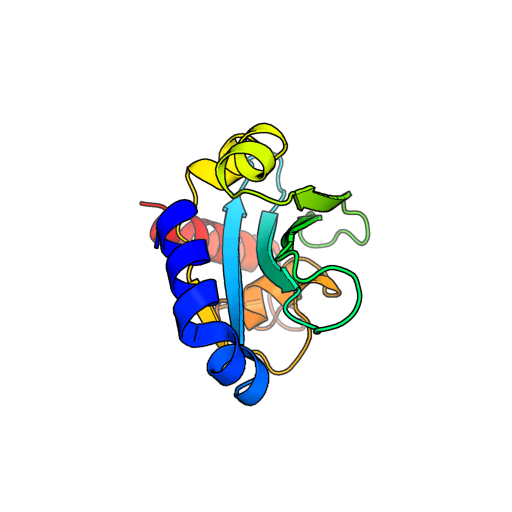 A N 1
ATOM 815 C CA . GLU A 1 101 ? 12.127 0.278 7.013 1.00 78.19 101 GLU A CA 1
ATOM 816 C C . GLU A 1 101 ? 10.741 0.800 6.630 1.00 78.19 101 GLU A C 1
ATOM 818 O O . GLU A 1 101 ? 9.910 0.025 6.137 1.00 78.19 101 GLU A O 1
ATOM 823 N N . ASP A 1 102 ? 10.491 2.088 6.863 1.00 79.88 102 ASP A N 1
ATOM 824 C CA . ASP A 1 102 ? 9.261 2.724 6.406 1.00 79.88 102 ASP A CA 1
ATOM 825 C C . ASP A 1 102 ? 9.329 2.910 4.887 1.00 79.88 102 ASP A C 1
ATOM 827 O O . ASP A 1 102 ? 10.081 3.729 4.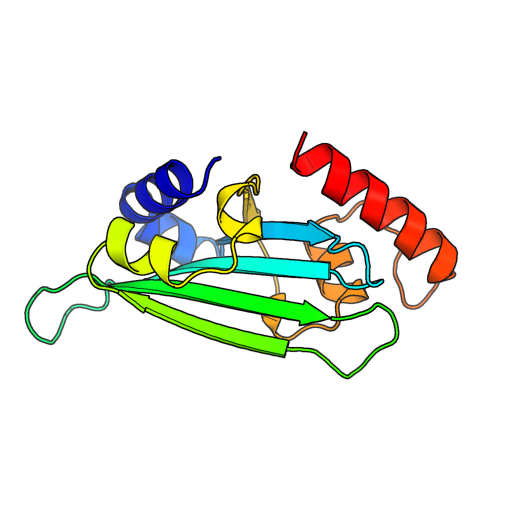364 1.00 79.88 102 ASP A O 1
ATOM 831 N N . VAL A 1 103 ? 8.565 2.094 4.165 1.00 81.44 103 VAL A N 1
ATOM 832 C CA . VAL A 1 103 ? 8.583 2.078 2.697 1.00 81.44 103 VAL A CA 1
ATOM 833 C C . VAL A 1 103 ? 7.967 3.323 2.075 1.00 81.44 103 VAL A C 1
ATOM 835 O O . VAL A 1 103 ? 8.129 3.521 0.875 1.00 81.44 103 VAL A O 1
ATOM 838 N N . LEU A 1 104 ? 7.262 4.143 2.856 1.00 76.88 104 LEU A N 1
ATOM 839 C CA . LEU A 1 104 ? 6.621 5.361 2.363 1.00 76.88 104 LEU A CA 1
ATOM 840 C C . LEU A 1 104 ? 7.616 6.517 2.226 1.00 76.88 104 LEU A C 1
ATOM 842 O O . LEU A 1 104 ? 7.375 7.418 1.432 1.00 76.88 104 LEU A O 1
ATOM 846 N N . GLU A 1 105 ? 8.756 6.454 2.921 1.00 82.88 105 GLU A N 1
ATOM 847 C CA . GLU A 1 105 ? 9.858 7.419 2.784 1.00 82.88 105 GLU A CA 1
ATOM 848 C C . GLU A 1 105 ? 10.842 7.051 1.656 1.00 82.88 105 GLU A C 1
ATOM 850 O O . GLU A 1 105 ? 11.782 7.793 1.359 1.00 82.88 105 GLU A O 1
ATOM 855 N N . LEU A 1 106 ? 10.658 5.888 1.025 1.00 87.31 106 LEU A N 1
ATOM 856 C CA . LEU A 1 106 ? 11.527 5.392 -0.035 1.00 87.31 106 LEU A CA 1
ATOM 857 C C . LEU A 1 106 ? 11.059 5.869 -1.415 1.00 87.31 106 LEU A C 1
ATOM 859 O O . LEU A 1 106 ? 9.866 6.030 -1.667 1.00 87.31 106 LEU A O 1
ATOM 863 N N . SER A 1 107 ? 11.994 5.996 -2.364 1.00 91.06 107 SER A N 1
ATOM 864 C CA . SER A 1 107 ? 11.605 6.113 -3.773 1.00 91.06 107 SER A CA 1
ATOM 865 C C . SER A 1 107 ? 10.898 4.836 -4.244 1.00 91.06 107 SER A C 1
ATOM 867 O O . SER A 1 107 ? 11.068 3.747 -3.676 1.00 91.06 107 SER A O 1
ATOM 869 N N . SER A 1 108 ? 10.097 4.961 -5.305 1.00 94.06 108 SER A N 1
ATOM 870 C CA . SER A 1 108 ? 9.191 3.900 -5.748 1.00 94.06 108 SER A CA 1
ATOM 871 C C . SER A 1 108 ? 9.903 2.574 -6.014 1.00 94.06 108 SER A C 1
ATOM 873 O O . SER A 1 108 ? 9.379 1.527 -5.641 1.00 94.06 108 SER A O 1
ATOM 875 N N . GLU A 1 109 ? 11.105 2.580 -6.600 1.00 94.75 109 GLU A N 1
ATOM 876 C CA . GLU A 1 109 ? 11.868 1.348 -6.823 1.00 94.75 109 GLU A CA 1
ATOM 877 C C . GLU A 1 109 ? 12.244 0.606 -5.528 1.00 94.75 109 GLU A C 1
ATOM 879 O O . GLU A 1 109 ? 12.114 -0.621 -5.467 1.00 94.75 109 GLU A O 1
ATOM 884 N N . TYR A 1 110 ? 12.647 1.311 -4.468 1.00 93.56 110 TYR A N 1
ATOM 885 C CA . TYR A 1 110 ? 13.001 0.663 -3.202 1.00 93.56 110 TYR A CA 1
ATOM 886 C C . TYR A 1 110 ? 11.756 0.267 -2.404 1.00 93.56 110 TYR A C 1
ATOM 888 O O . TYR A 1 110 ? 11.732 -0.830 -1.838 1.00 93.56 110 TYR A O 1
ATOM 896 N N . ALA A 1 111 ? 10.691 1.077 -2.437 1.00 93.81 111 ALA A N 1
ATOM 897 C CA . ALA A 1 111 ? 9.396 0.709 -1.866 1.00 93.81 111 ALA A CA 1
ATOM 898 C C . ALA A 1 111 ? 8.860 -0.582 -2.511 1.00 93.81 111 ALA A C 1
ATOM 900 O O . ALA A 1 111 ? 8.544 -1.556 -1.822 1.00 93.81 111 ALA A O 1
ATOM 901 N N . LEU A 1 112 ? 8.858 -0.658 -3.847 1.00 95.44 112 LEU A N 1
ATOM 902 C CA . LEU A 1 112 ? 8.465 -1.860 -4.589 1.00 95.44 112 LEU A CA 1
ATOM 903 C C . LEU A 1 112 ? 9.359 -3.053 -4.254 1.00 95.44 112 LEU A C 1
ATOM 905 O O . LEU A 1 112 ? 8.848 -4.154 -4.055 1.00 95.44 112 LEU A O 1
ATOM 909 N N . LYS A 1 113 ? 10.678 -2.862 -4.155 1.00 95.19 113 LYS A N 1
ATOM 910 C CA . LYS A 1 113 ? 11.608 -3.933 -3.774 1.00 95.19 113 LYS A CA 1
ATOM 911 C C . LYS A 1 113 ? 11.337 -4.465 -2.363 1.00 95.19 113 LYS A C 1
ATOM 913 O O . LYS A 1 113 ? 11.442 -5.674 -2.141 1.00 95.19 113 LYS A O 1
ATOM 918 N N . ALA A 1 114 ? 10.985 -3.594 -1.421 1.00 93.44 114 ALA A N 1
ATOM 919 C CA . ALA A 1 114 ? 10.642 -3.986 -0.059 1.00 93.44 114 ALA A CA 1
ATOM 920 C C . ALA A 1 114 ? 9.329 -4.787 -0.007 1.00 93.44 114 ALA A C 1
ATOM 922 O O . ALA A 1 114 ? 9.266 -5.825 0.656 1.00 93.44 114 ALA A O 1
ATOM 923 N N . LEU A 1 115 ? 8.309 -4.356 -0.757 1.00 94.38 115 LEU A N 1
ATOM 924 C CA . LEU A 1 115 ? 7.006 -5.031 -0.832 1.00 94.38 115 LEU A CA 1
ATOM 925 C C . LEU A 1 115 ? 7.059 -6.334 -1.641 1.00 94.38 115 LEU A C 1
ATOM 927 O O . LEU A 1 115 ? 6.387 -7.313 -1.313 1.00 94.38 115 LEU A O 1
ATOM 931 N N . PHE A 1 116 ? 7.906 -6.382 -2.668 1.00 94.94 116 PHE A N 1
ATOM 932 C CA . PHE A 1 116 ? 8.099 -7.535 -3.537 1.00 94.94 116 PHE A CA 1
ATOM 933 C C . PHE A 1 116 ? 9.567 -7.981 -3.535 1.00 94.94 116 PHE A C 1
ATOM 935 O O . PHE A 1 116 ? 10.303 -7.710 -4.487 1.00 94.94 116 PHE A O 1
ATOM 942 N N . PRO A 1 117 ? 10.002 -8.771 -2.532 1.00 93.25 117 PRO A N 1
ATOM 943 C CA . PRO A 1 117 ? 11.401 -9.180 -2.394 1.00 93.25 117 PRO A CA 1
ATOM 944 C C . PRO A 1 117 ? 11.983 -9.932 -3.596 1.00 93.25 117 PRO A C 1
ATOM 946 O O . PRO A 1 117 ? 13.205 -9.997 -3.730 1.00 93.25 117 PRO A O 1
ATOM 949 N N . ARG A 1 118 ? 11.130 -10.493 -4.466 1.00 93.75 118 ARG A N 1
ATOM 950 C CA . ARG A 1 118 ? 11.536 -11.153 -5.716 1.00 93.75 118 ARG A CA 1
ATOM 951 C C . ARG A 1 118 ? 12.018 -10.197 -6.807 1.00 93.75 118 ARG A C 1
ATOM 953 O O . ARG A 1 118 ? 12.757 -10.655 -7.668 1.00 93.75 118 ARG A O 1
ATOM 960 N N . LEU A 1 119 ? 11.631 -8.917 -6.764 1.00 96.00 119 LEU A N 1
ATOM 961 C CA . LEU A 1 119 ? 12.120 -7.932 -7.728 1.00 96.00 119 LEU A CA 1
ATOM 962 C C . LEU A 1 119 ? 13.646 -7.839 -7.645 1.00 96.00 119 LEU A C 1
ATOM 964 O O . LEU A 1 119 ? 14.206 -8.001 -6.554 1.00 96.00 119 LEU A O 1
ATOM 968 N N . PRO A 1 120 ? 14.350 -7.585 -8.755 1.00 94.44 120 PRO A N 1
ATOM 969 C CA . PRO A 1 120 ? 15.793 -7.417 -8.712 1.00 94.44 120 PRO A CA 1
ATOM 970 C C . PRO A 1 120 ? 16.174 -6.185 -7.876 1.00 94.44 120 PRO A C 1
ATOM 972 O O . PRO A 1 120 ? 15.349 -5.314 -7.610 1.00 94.44 120 PRO A O 1
ATOM 975 N N . ASN A 1 121 ? 17.417 -6.129 -7.390 1.00 93.69 121 ASN A N 1
ATOM 976 C CA . ASN A 1 121 ? 17.884 -4.944 -6.669 1.00 93.69 121 ASN A CA 1
ATOM 977 C C . ASN A 1 121 ? 17.999 -3.766 -7.663 1.00 93.69 121 ASN A C 1
ATOM 979 O O . ASN A 1 121 ? 18.750 -3.913 -8.633 1.00 93.69 121 ASN A O 1
ATOM 983 N N . PRO A 1 122 ? 17.305 -2.633 -7.434 1.00 93.62 122 PRO A N 1
ATOM 984 C CA . PRO A 1 122 ? 17.345 -1.478 -8.332 1.00 93.62 122 PRO A CA 1
ATOM 985 C C . PRO A 1 122 ? 18.744 -0.867 -8.512 1.00 93.62 122 PRO A C 1
ATOM 987 O O . PRO A 1 122 ? 19.007 -0.290 -9.561 1.00 93.62 122 PRO A O 1
ATOM 990 N N . ASP A 1 123 ? 19.671 -1.060 -7.565 1.00 93.06 123 ASP A N 1
ATOM 991 C CA . ASP A 1 123 ? 21.056 -0.569 -7.679 1.00 93.06 123 ASP A CA 1
ATOM 992 C C . ASP A 1 123 ? 21.873 -1.297 -8.758 1.00 93.06 123 ASP A C 1
ATOM 994 O O . ASP A 1 123 ? 22.872 -0.780 -9.261 1.00 93.06 123 ASP A O 1
ATOM 998 N N . PHE A 1 124 ? 21.490 -2.537 -9.078 1.00 92.88 124 PHE A N 1
ATOM 999 C CA . PHE A 1 124 ? 22.282 -3.452 -9.907 1.00 92.88 124 PHE A CA 1
ATOM 1000 C C . PHE A 1 124 ? 21.525 -3.965 -11.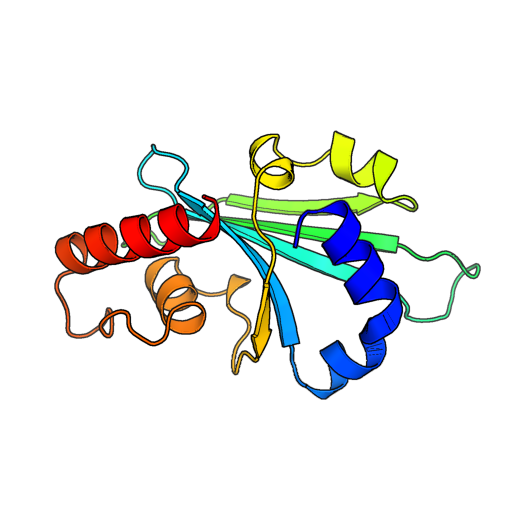134 1.00 92.88 124 PHE A C 1
ATOM 1002 O O . PHE A 1 124 ? 22.028 -4.847 -11.833 1.00 92.88 124 PHE A O 1
ATOM 1009 N N . HIS A 1 125 ? 20.319 -3.457 -11.384 1.00 91.06 125 HIS A N 1
ATOM 1010 C CA . HIS A 1 125 ? 19.457 -3.921 -12.461 1.00 91.06 125 HIS A CA 1
ATOM 1011 C C . HIS A 1 125 ? 18.977 -2.764 -13.327 1.00 91.06 125 HIS A C 1
ATOM 1013 O O . HIS A 1 125 ? 18.809 -1.640 -12.859 1.00 91.06 125 HIS A O 1
ATOM 1019 N N . ASP A 1 126 ? 18.717 -3.059 -14.597 1.00 94.88 126 ASP A N 1
ATOM 1020 C CA . ASP A 1 126 ? 18.033 -2.118 -15.466 1.00 94.88 126 ASP A CA 1
ATOM 1021 C C . ASP A 1 126 ? 16.628 -1.807 -14.922 1.00 94.88 126 ASP A C 1
ATOM 1023 O O . ASP A 1 126 ? 15.842 -2.712 -14.615 1.00 94.88 126 ASP A O 1
ATOM 1027 N N . LEU A 1 127 ? 16.329 -0.518 -14.764 1.00 94.00 127 LEU A N 1
ATOM 1028 C CA . LEU A 1 127 ? 15.086 -0.074 -14.138 1.00 94.00 127 LEU A CA 1
ATOM 1029 C C . LEU A 1 127 ? 13.878 -0.128 -15.084 1.00 94.00 127 LEU A C 1
ATOM 1031 O O . LEU A 1 127 ? 12.747 -0.148 -14.601 1.00 94.00 127 LEU A O 1
ATOM 1035 N N . ASP A 1 128 ? 14.090 -0.200 -16.400 1.00 93.50 128 ASP A N 1
ATOM 1036 C CA . ASP A 1 128 ? 12.995 -0.387 -17.352 1.00 93.50 128 ASP A CA 1
ATOM 1037 C C . ASP A 1 128 ? 12.499 -1.840 -17.294 1.00 93.50 128 ASP A C 1
ATOM 1039 O O . ASP A 1 128 ? 11.292 -2.084 -17.185 1.00 93.50 128 ASP A O 1
ATOM 1043 N N . ASP A 1 129 ? 13.417 -2.808 -17.222 1.00 93.62 129 ASP A N 1
ATOM 1044 C CA . ASP A 1 129 ? 13.076 -4.214 -16.970 1.00 93.62 129 ASP A CA 1
ATOM 1045 C C . ASP A 1 129 ? 12.467 -4.422 -15.570 1.00 93.62 129 ASP A C 1
ATOM 1047 O O . ASP A 1 129 ? 11.452 -5.117 -15.429 1.00 93.62 129 ASP A O 1
ATOM 1051 N N . PHE A 1 130 ? 13.033 -3.780 -14.535 1.00 95.94 130 PHE A N 1
ATOM 1052 C CA . PHE A 1 130 ? 12.476 -3.791 -13.172 1.00 95.94 130 PHE A CA 1
ATOM 1053 C C . PHE A 1 130 ? 11.019 -3.322 -13.175 1.00 95.94 130 PHE A C 1
ATOM 1055 O O . PHE A 1 130 ? 10.150 -3.973 -12.593 1.00 95.94 130 PHE A O 1
ATOM 1062 N N . LYS A 1 131 ? 10.737 -2.205 -13.856 1.00 95.75 131 LYS A N 1
ATOM 1063 C CA . LYS A 1 131 ? 9.399 -1.618 -13.945 1.00 95.75 131 LYS A CA 1
ATOM 1064 C C . LYS A 1 131 ? 8.406 -2.578 -14.590 1.00 95.75 131 LYS A C 1
ATOM 1066 O O . LYS A 1 131 ? 7.298 -2.738 -14.081 1.00 95.75 131 LYS A O 1
ATOM 1071 N N . VAL A 1 132 ? 8.791 -3.246 -15.679 1.00 95.12 132 VAL A N 1
ATOM 1072 C CA . VAL A 1 132 ? 7.935 -4.241 -16.346 1.00 95.12 132 VAL A CA 1
ATOM 1073 C C . VAL A 1 132 ? 7.575 -5.382 -15.396 1.00 95.12 132 VAL A C 1
ATOM 1075 O O . VAL A 1 132 ? 6.428 -5.839 -15.390 1.00 95.12 132 VAL A O 1
ATOM 1078 N N . GLU A 1 133 ? 8.528 -5.858 -14.596 1.00 96.31 133 GLU A N 1
ATOM 1079 C CA . GLU A 1 133 ? 8.247 -6.882 -13.593 1.00 96.31 133 GLU A CA 1
ATOM 1080 C C . GLU A 1 133 ? 7.347 -6.339 -12.479 1.00 96.31 133 GLU A C 1
ATOM 1082 O O . GLU A 1 133 ? 6.321 -6.953 -12.187 1.00 96.31 133 GLU A O 1
ATOM 1087 N N . ALA A 1 134 ? 7.663 -5.168 -11.923 1.00 96.75 134 ALA A N 1
ATOM 1088 C CA . ALA A 1 134 ? 6.889 -4.533 -10.860 1.00 96.75 134 ALA A CA 1
ATOM 1089 C C . ALA A 1 134 ? 5.419 -4.331 -11.248 1.00 96.75 134 ALA A C 1
ATOM 1091 O O . ALA A 1 134 ? 4.535 -4.725 -10.486 1.00 96.75 134 ALA A O 1
ATOM 1092 N N . ILE A 1 135 ? 5.147 -3.822 -12.456 1.00 96.19 135 ILE A N 1
ATOM 1093 C CA . ILE A 1 135 ? 3.781 -3.669 -12.982 1.00 96.19 135 ILE A CA 1
ATOM 1094 C C . ILE A 1 135 ? 3.057 -5.018 -12.978 1.00 96.19 135 ILE A C 1
ATOM 1096 O O . ILE A 1 135 ? 1.942 -5.106 -12.474 1.00 96.19 135 ILE A O 1
ATOM 1100 N N . LYS A 1 136 ? 3.693 -6.097 -13.458 1.00 95.69 136 LYS A N 1
ATOM 1101 C CA . LYS A 1 136 ? 3.076 -7.436 -13.449 1.00 95.69 136 LYS A CA 1
ATOM 1102 C C . LYS A 1 136 ? 2.727 -7.896 -12.036 1.00 95.69 136 LYS A C 1
ATOM 1104 O O . LYS A 1 136 ? 1.673 -8.501 -11.846 1.00 95.69 136 LYS A O 1
ATOM 1109 N N . LEU A 1 137 ? 3.598 -7.640 -11.058 1.00 96.19 137 LEU A N 1
ATOM 1110 C CA . LEU A 1 137 ? 3.357 -8.047 -9.672 1.00 96.19 137 LEU A CA 1
ATOM 1111 C C . LEU A 1 137 ? 2.207 -7.264 -9.045 1.00 96.19 137 LEU A C 1
ATOM 1113 O O . LEU A 1 137 ? 1.345 -7.868 -8.412 1.00 96.19 137 LEU A O 1
ATOM 1117 N N . VAL A 1 138 ? 2.190 -5.948 -9.253 1.00 95.62 138 VAL A N 1
ATOM 1118 C CA . VAL A 1 138 ? 1.147 -5.051 -8.748 1.00 95.62 138 VAL A CA 1
ATOM 1119 C C . VAL A 1 138 ? -0.197 -5.360 -9.405 1.00 95.62 138 VAL A C 1
ATOM 1121 O O . VAL A 1 138 ? -1.203 -5.477 -8.713 1.00 95.62 138 VA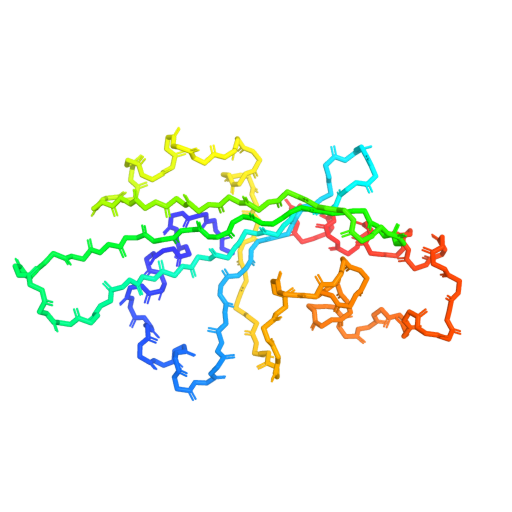L A O 1
ATOM 1124 N N . SER A 1 139 ? -0.234 -5.580 -10.722 1.00 93.38 139 SER A N 1
ATOM 1125 C CA . SER A 1 139 ? -1.459 -6.001 -11.407 1.00 93.38 139 SER A CA 1
ATOM 1126 C C . SER A 1 139 ? -1.971 -7.336 -10.866 1.00 93.38 139 SER A C 1
ATOM 1128 O O . SER A 1 139 ? -3.151 -7.449 -10.556 1.00 93.38 139 SER A O 1
ATOM 1130 N N . ALA A 1 140 ? -1.097 -8.329 -10.681 1.00 93.56 140 ALA A N 1
ATOM 1131 C CA . ALA A 1 140 ? -1.488 -9.625 -10.123 1.00 93.56 140 ALA A CA 1
ATOM 1132 C C . ALA A 1 140 ? -1.974 -9.551 -8.664 1.00 93.56 140 ALA A C 1
ATOM 1134 O O . ALA A 1 140 ? -2.667 -10.456 -8.216 1.00 93.56 140 ALA A O 1
ATOM 1135 N N . LEU A 1 141 ? -1.606 -8.505 -7.918 1.00 93.12 141 LEU A N 1
ATOM 1136 C CA . LEU A 1 141 ? -2.090 -8.269 -6.556 1.00 93.12 141 LEU A CA 1
ATOM 1137 C C . LEU A 1 141 ? -3.564 -7.821 -6.546 1.00 93.12 141 LEU A C 1
ATOM 1139 O O . LEU A 1 141 ? -4.324 -8.184 -5.649 1.00 93.12 141 LEU A O 1
ATOM 1143 N N . ASN A 1 142 ? -3.960 -7.022 -7.540 1.00 90.75 142 ASN A N 1
ATOM 1144 C CA . ASN A 1 142 ? -5.263 -6.353 -7.594 1.00 90.75 142 ASN A CA 1
ATOM 1145 C C . ASN A 1 142 ? -6.318 -7.083 -8.451 1.00 90.75 142 ASN A C 1
ATOM 1147 O O . ASN A 1 142 ? -7.461 -6.627 -8.500 1.00 90.75 142 ASN A O 1
ATOM 1151 N N . HIS A 1 143 ? -5.951 -8.193 -9.102 1.00 78.69 143 HIS A N 1
ATOM 1152 C CA . HIS A 1 143 ? -6.826 -9.058 -9.909 1.00 78.69 143 HIS A CA 1
ATOM 1153 C C . HIS A 1 143 ? -7.245 -10.321 -9.150 1.00 78.69 143 HIS A C 1
ATOM 1155 O O . HIS A 1 143 ? -8.451 -10.652 -9.210 1.00 78.69 143 HIS A O 1
#

pLDDT: mean 89.76, std 8.87, range [44.06, 97.12]

Sequence (143 aa):
MKLKDAFDYILDKNNALRDFNAYMIGVAYDGDDSFLFVNLTIDDEVIEKNTLYYHTHVTSGKIRSSEGVEDFYCAETIEELIVQLPLIASDLSYHVYKLKEDVLELSSEYALKALFPRLPNPDFHDLDDFKVEAIKLVSALNH

Organism: NCBI:txid1217988